Protein AF-A0A921HZX8-F1 (afdb_monomer_lite)

Structure (mmCIF, N/CA/C/O backbone):
data_AF-A0A921HZX8-F1
#
_entry.id   AF-A0A921HZX8-F1
#
loop_
_atom_site.group_PDB
_atom_site.id
_atom_site.type_symbol
_atom_site.label_atom_id
_atom_site.label_alt_id
_atom_site.label_comp_id
_atom_site.label_asym_id
_atom_site.label_entity_id
_atom_site.label_seq_id
_atom_site.pdbx_PDB_ins_code
_atom_site.Cartn_x
_atom_site.Cartn_y
_atom_site.Cartn_z
_atom_site.occupancy
_atom_site.B_iso_or_equiv
_atom_site.auth_seq_id
_atom_site.auth_comp_id
_atom_site.auth_asym_id
_atom_site.auth_atom_id
_atom_site.pdbx_PDB_model_num
ATOM 1 N N . MET A 1 1 ? -0.850 6.073 -59.707 1.00 52.47 1 MET A N 1
ATOM 2 C CA . MET A 1 1 ? 0.424 6.272 -58.981 1.00 52.47 1 MET A CA 1
ATOM 3 C C . MET A 1 1 ? 0.250 7.337 -57.886 1.00 52.47 1 MET A C 1
ATOM 5 O O . MET A 1 1 ? 0.944 8.336 -57.898 1.00 52.47 1 MET A O 1
ATOM 9 N N . GLY A 1 2 ? -0.731 7.173 -56.984 1.00 60.75 2 GLY A N 1
ATOM 10 C CA . GLY A 1 2 ? -1.107 8.210 -55.997 1.00 60.75 2 GLY A CA 1
ATOM 11 C C . GLY A 1 2 ? -1.427 7.665 -54.600 1.00 60.75 2 GLY A C 1
ATOM 12 O O . GLY A 1 2 ? -1.122 8.307 -53.603 1.00 60.75 2 GLY A O 1
ATOM 13 N N . ASN A 1 3 ? -1.941 6.434 -54.506 1.00 63.16 3 ASN A N 1
ATOM 14 C CA . ASN A 1 3 ? -2.315 5.838 -53.217 1.00 63.16 3 ASN A CA 1
ATOM 15 C C . ASN A 1 3 ? -1.087 5.345 -52.434 1.00 63.16 3 ASN A C 1
ATOM 17 O O . ASN A 1 3 ? -0.980 5.599 -51.243 1.00 63.16 3 ASN A O 1
ATOM 21 N N . SER A 1 4 ? -0.106 4.735 -53.107 1.00 64.25 4 SER A N 1
ATOM 22 C CA . SER A 1 4 ? 1.144 4.259 -52.491 1.00 64.25 4 SER A CA 1
ATOM 23 C C . SER A 1 4 ? 1.984 5.389 -51.884 1.00 64.25 4 SER A C 1
ATOM 25 O O . SER A 1 4 ? 2.579 5.208 -50.829 1.00 64.25 4 SER A O 1
ATOM 27 N N . PHE A 1 5 ? 1.990 6.570 -52.515 1.00 76.12 5 PHE A N 1
ATOM 28 C CA . PHE A 1 5 ? 2.713 7.746 -52.019 1.00 76.12 5 PHE A CA 1
ATOM 29 C C . PHE A 1 5 ? 2.096 8.288 -50.719 1.00 76.12 5 PHE A C 1
ATOM 31 O O . PHE A 1 5 ? 2.822 8.650 -49.798 1.00 76.12 5 PHE A O 1
ATOM 38 N N . ASN A 1 6 ? 0.763 8.251 -50.603 1.00 77.12 6 ASN A N 1
ATOM 39 C CA . ASN A 1 6 ? 0.058 8.627 -49.376 1.00 77.12 6 ASN A CA 1
ATOM 40 C C . ASN A 1 6 ? 0.357 7.679 -48.207 1.00 77.12 6 ASN A C 1
ATOM 42 O O . ASN A 1 6 ? 0.545 8.147 -47.089 1.00 77.12 6 ASN A O 1
ATOM 46 N N . TYR A 1 7 ? 0.455 6.365 -48.442 1.00 83.00 7 TYR A N 1
ATOM 47 C CA . TYR A 1 7 ? 0.797 5.418 -47.370 1.00 83.00 7 TYR A CA 1
ATOM 48 C C . TYR A 1 7 ? 2.231 5.595 -46.866 1.00 83.00 7 TYR A C 1
ATOM 50 O O . TYR A 1 7 ? 2.458 5.501 -45.661 1.00 83.00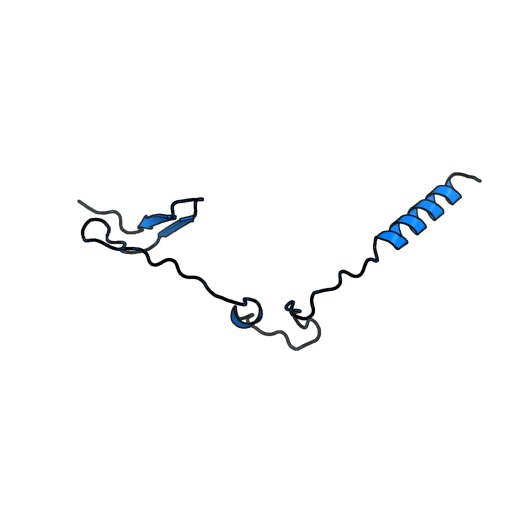 7 TYR A O 1
ATOM 58 N N . ILE A 1 8 ? 3.174 5.897 -47.765 1.00 85.56 8 ILE A N 1
ATOM 59 C CA . ILE A 1 8 ? 4.569 6.206 -47.415 1.00 85.56 8 ILE A CA 1
ATOM 60 C C . ILE A 1 8 ? 4.646 7.502 -46.596 1.00 85.56 8 ILE A C 1
ATOM 62 O O . ILE A 1 8 ? 5.332 7.553 -45.578 1.00 85.56 8 ILE A O 1
ATOM 66 N N . LEU A 1 9 ? 3.902 8.538 -46.992 1.00 85.94 9 LEU A N 1
ATOM 67 C CA . LEU A 1 9 ? 3.839 9.797 -46.249 1.00 85.94 9 LEU A CA 1
ATOM 68 C C . LEU A 1 9 ? 3.222 9.607 -44.853 1.00 85.94 9 LEU A C 1
ATOM 70 O O . LEU A 1 9 ? 3.730 10.152 -43.877 1.00 85.94 9 LEU A O 1
ATOM 74 N N . LEU A 1 10 ? 2.164 8.797 -44.748 1.00 85.62 10 LEU A N 1
ATOM 75 C CA . LEU A 1 10 ? 1.496 8.484 -43.484 1.00 85.62 10 LEU A CA 1
ATOM 76 C C . LEU A 1 10 ? 2.414 7.712 -42.525 1.00 85.62 10 LEU A C 1
ATOM 78 O O . LEU A 1 10 ? 2.482 8.037 -41.342 1.00 85.62 10 LEU A O 1
ATOM 82 N N . THR A 1 11 ? 3.143 6.714 -43.032 1.00 83.69 11 THR A N 1
ATOM 83 C CA . THR A 1 11 ? 4.110 5.954 -42.221 1.00 83.69 11 THR A CA 1
ATOM 84 C C . THR A 1 11 ? 5.280 6.824 -41.780 1.00 83.69 11 THR A C 1
ATOM 86 O O . THR A 1 11 ? 5.669 6.760 -40.616 1.00 83.69 11 THR A O 1
ATOM 89 N N . ALA A 1 12 ? 5.789 7.694 -42.655 1.00 84.44 12 ALA A N 1
ATOM 90 C CA . ALA A 1 12 ? 6.827 8.653 -42.290 1.00 84.44 12 ALA A CA 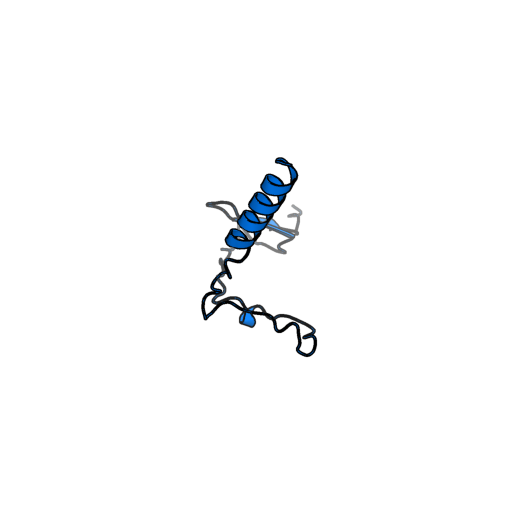1
ATOM 91 C C . ALA A 1 12 ? 6.359 9.608 -41.179 1.00 84.44 12 ALA A C 1
ATOM 93 O O . ALA A 1 12 ? 7.103 9.857 -40.232 1.00 84.44 12 ALA A O 1
ATOM 94 N N . LEU A 1 13 ? 5.112 10.090 -41.250 1.00 83.56 13 LEU A N 1
ATOM 95 C CA . LEU A 1 13 ? 4.535 10.957 -40.221 1.00 83.56 13 LEU A CA 1
ATOM 96 C C . LEU A 1 13 ? 4.432 10.243 -38.867 1.00 83.56 13 LEU A C 1
ATOM 98 O O . LEU A 1 13 ? 4.832 10.800 -37.849 1.00 83.56 13 LEU A O 1
ATOM 102 N N . LEU A 1 14 ? 3.941 9.001 -38.852 1.00 81.44 14 LEU A N 1
ATOM 103 C CA . LEU A 1 14 ? 3.807 8.202 -37.628 1.00 81.44 14 LEU A CA 1
ATOM 104 C C . LEU A 1 14 ? 5.162 7.949 -36.950 1.00 81.44 14 LEU A C 1
ATOM 106 O O . LEU A 1 14 ? 5.257 8.043 -35.727 1.00 81.44 14 LEU A O 1
ATOM 110 N N . CYS A 1 15 ? 6.223 7.708 -37.724 1.00 78.25 15 CYS A N 1
ATOM 111 C CA . CYS A 1 15 ? 7.573 7.530 -37.183 1.00 78.25 15 CYS A CA 1
ATOM 112 C C . CYS A 1 15 ? 8.123 8.800 -36.510 1.00 78.25 15 CYS A C 1
ATOM 114 O O . CYS A 1 15 ? 8.840 8.696 -35.516 1.00 78.25 15 CYS A O 1
ATOM 116 N N . LEU A 1 16 ? 7.774 9.992 -37.008 1.00 75.38 16 LEU A N 1
ATOM 117 C CA . LEU A 1 16 ? 8.238 11.261 -36.430 1.00 75.38 16 LEU A CA 1
ATOM 118 C C . LEU A 1 16 ? 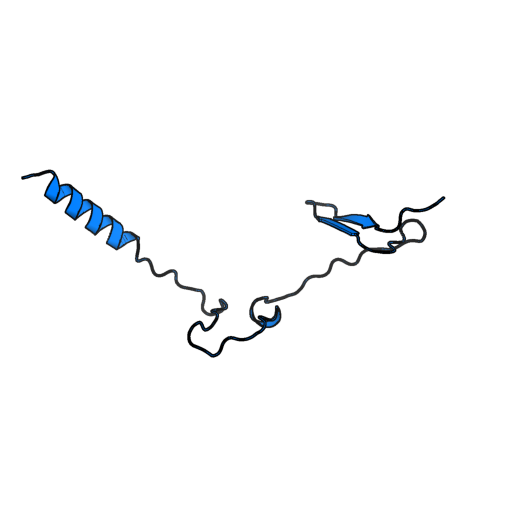7.590 11.566 -35.072 1.00 75.38 16 LEU A C 1
ATOM 120 O O . LEU A 1 16 ? 8.239 12.159 -34.213 1.00 75.38 16 LEU A O 1
ATOM 124 N N . PHE A 1 17 ? 6.343 11.142 -34.854 1.00 69.94 17 PHE A N 1
ATOM 125 C CA . PHE A 1 17 ? 5.650 11.327 -33.572 1.00 69.94 17 PHE A CA 1
ATOM 126 C C . PHE A 1 17 ? 5.862 10.168 -32.590 1.00 69.94 17 PHE A C 1
ATOM 128 O O . PHE A 1 17 ? 5.738 10.367 -31.385 1.00 69.94 17 PHE A O 1
ATOM 135 N N . SER A 1 18 ? 6.210 8.969 -33.071 1.00 70.19 18 SER A N 1
ATOM 136 C CA . SER A 1 18 ? 6.399 7.792 -32.212 1.00 70.19 18 SER A CA 1
ATOM 137 C C . SER A 1 18 ? 7.733 7.780 -31.454 1.00 70.19 18 SER A C 1
ATOM 139 O O . SER A 1 18 ? 7.863 7.033 -30.488 1.00 70.19 18 SER A O 1
ATOM 141 N N . CYS A 1 19 ? 8.721 8.579 -31.871 1.00 63.66 19 CYS A N 1
ATOM 142 C CA . CYS A 1 19 ? 10.050 8.640 -31.251 1.00 63.66 19 CYS A CA 1
ATOM 143 C C . CYS A 1 19 ? 10.256 9.893 -30.390 1.00 63.66 19 CYS A C 1
ATOM 145 O O . CYS A 1 19 ? 11.353 10.452 -30.342 1.00 63.66 19 CYS A O 1
ATOM 147 N N . VAL A 1 20 ? 9.223 10.334 -29.673 1.00 68.19 20 VAL A N 1
ATOM 148 C CA . VAL A 1 20 ? 9.450 11.218 -28.529 1.00 68.19 20 VAL A CA 1
ATOM 149 C C . VAL A 1 20 ? 10.005 10.340 -27.414 1.00 68.19 20 VAL A C 1
ATOM 151 O O . VAL A 1 20 ? 9.265 9.625 -26.748 1.00 68.19 20 VAL A O 1
ATOM 154 N N . ALA A 1 21 ? 11.331 10.337 -27.257 1.00 66.81 21 ALA A N 1
ATOM 155 C CA . ALA A 1 21 ? 11.960 9.737 -26.092 1.00 66.81 21 ALA A CA 1
ATOM 156 C C . ALA A 1 21 ? 11.409 10.462 -24.862 1.00 66.81 21 ALA A C 1
ATOM 158 O O . ALA A 1 21 ? 11.719 11.637 -24.644 1.00 66.81 21 ALA A O 1
ATOM 159 N N . GLU A 1 22 ? 10.547 9.791 -24.098 1.00 63.34 22 GLU A N 1
ATOM 160 C CA . GLU A 1 22 ? 10.113 10.320 -22.816 1.00 63.34 22 GLU A CA 1
ATOM 161 C C . GLU A 1 22 ? 11.368 10.576 -21.987 1.00 63.34 22 GLU A C 1
ATOM 163 O O . GLU A 1 22 ? 12.163 9.670 -21.721 1.00 63.34 22 GLU A O 1
ATOM 168 N N . ARG A 1 23 ? 11.594 11.848 -21.644 1.00 62.12 23 ARG A N 1
ATOM 169 C CA . ARG A 1 23 ? 12.668 12.223 -20.733 1.00 62.12 23 ARG A CA 1
ATOM 170 C C . ARG A 1 23 ? 12.265 11.701 -19.371 1.00 62.12 23 ARG A C 1
ATOM 172 O O . ARG A 1 23 ? 11.528 12.356 -18.639 1.00 62.12 23 ARG A O 1
ATOM 179 N N . LYS A 1 24 ? 12.709 10.484 -19.076 1.00 60.91 24 LYS A N 1
ATOM 180 C CA . LYS A 1 24 ? 12.628 9.913 -17.745 1.00 60.91 24 LYS A CA 1
ATOM 181 C C . LYS A 1 24 ? 13.264 10.929 -16.787 1.00 60.91 24 LYS A C 1
ATOM 183 O O . LYS A 1 24 ? 14.391 11.345 -17.057 1.00 60.91 24 LYS A O 1
ATOM 188 N N . PRO A 1 25 ? 12.552 11.400 -15.752 1.00 67.88 25 PRO A N 1
ATOM 189 C CA . PRO A 1 25 ? 13.132 12.354 -14.819 1.00 67.88 25 PRO A CA 1
ATOM 190 C C . PRO A 1 25 ? 14.369 11.716 -14.171 1.00 67.88 25 PRO A C 1
ATOM 192 O O . PRO A 1 25 ? 14.387 10.500 -13.969 1.00 67.88 25 PRO A O 1
ATOM 195 N N . ASP A 1 26 ? 15.406 12.513 -13.890 1.00 66.50 26 ASP A N 1
ATOM 196 C CA . ASP A 1 26 ? 16.744 12.039 -13.476 1.00 66.50 26 ASP A CA 1
ATOM 197 C C . ASP A 1 26 ? 16.728 11.099 -12.251 1.00 66.50 26 ASP A C 1
ATOM 199 O O . ASP A 1 26 ? 17.666 10.344 -12.013 1.00 66.50 26 ASP A O 1
ATOM 203 N N . ASN A 1 27 ? 15.644 11.122 -11.481 1.00 67.81 27 ASN A N 1
ATOM 204 C CA . ASN A 1 27 ? 15.398 10.346 -10.272 1.00 67.81 27 ASN A CA 1
ATOM 205 C C . ASN A 1 27 ? 14.464 9.136 -10.459 1.00 67.81 27 ASN A C 1
ATOM 207 O O . ASN A 1 27 ? 14.167 8.448 -9.485 1.00 67.81 27 ASN A O 1
ATOM 211 N N . ALA A 1 28 ? 13.970 8.844 -11.663 1.00 69.00 28 ALA A N 1
ATOM 212 C CA . ALA A 1 28 ? 13.070 7.708 -11.833 1.00 69.00 28 ALA A CA 1
ATOM 213 C C . ALA A 1 28 ? 13.829 6.372 -11.849 1.00 69.00 28 ALA A C 1
ATOM 215 O O . ALA A 1 28 ? 14.739 6.145 -12.650 1.00 69.00 28 ALA A O 1
ATOM 216 N N . PHE A 1 29 ? 13.376 5.444 -11.006 1.00 73.69 29 PHE A N 1
ATOM 217 C CA . PHE A 1 29 ? 13.909 4.088 -10.904 1.00 73.69 29 PHE A CA 1
ATOM 218 C C . PHE A 1 29 ? 13.899 3.371 -12.263 1.00 73.69 29 PHE A C 1
ATOM 220 O O . PHE A 1 29 ? 12.845 3.203 -12.885 1.00 73.69 29 PHE A O 1
ATOM 227 N N . ALA A 1 30 ? 15.071 2.968 -12.760 1.00 75.81 30 ALA A N 1
ATOM 228 C CA . ALA A 1 30 ? 15.244 2.169 -13.972 1.00 75.81 30 ALA A CA 1
ATOM 229 C C . ALA A 1 30 ? 15.820 0.802 -13.584 1.00 75.81 30 ALA A C 1
ATOM 231 O O . ALA A 1 30 ? 16.986 0.753 -13.194 1.00 75.81 30 ALA A O 1
ATOM 232 N N . PRO A 1 31 ? 15.040 -0.292 -13.654 1.00 70.50 31 PRO A N 1
ATOM 233 C CA . PRO A 1 31 ? 15.599 -1.611 -13.401 1.00 70.50 31 PRO A CA 1
ATOM 234 C C . PRO A 1 31 ? 16.640 -1.926 -14.482 1.00 70.50 31 PRO A C 1
ATOM 236 O O . PRO A 1 31 ? 16.370 -1.757 -15.672 1.00 70.50 31 PRO A O 1
ATOM 239 N N . ASP A 1 32 ? 17.830 -2.357 -14.067 1.00 75.56 32 ASP A N 1
ATOM 240 C CA . ASP A 1 32 ? 18.853 -2.847 -14.988 1.00 75.56 32 ASP A CA 1
ATOM 241 C C . ASP A 1 32 ? 18.407 -4.204 -15.545 1.00 75.56 32 ASP A C 1
ATOM 243 O O . ASP A 1 32 ? 18.293 -5.185 -14.813 1.00 75.56 32 ASP A O 1
ATOM 247 N N . LEU A 1 33 ? 18.097 -4.233 -16.843 1.00 73.69 33 LEU A N 1
ATOM 248 C CA . LEU A 1 33 ? 17.637 -5.430 -17.553 1.00 73.69 33 LEU A CA 1
ATOM 249 C C . LEU A 1 33 ? 18.794 -6.255 -18.138 1.00 73.69 33 LEU A C 1
ATOM 251 O O . LEU A 1 33 ? 18.552 -7.332 -18.681 1.00 73.69 33 LEU A O 1
ATOM 255 N N . LEU A 1 34 ? 20.024 -5.734 -18.088 1.00 79.50 34 LEU A N 1
ATOM 256 C CA . LEU A 1 34 ? 21.229 -6.386 -18.612 1.00 79.50 34 LEU A CA 1
ATOM 257 C C . LEU A 1 34 ? 22.104 -6.972 -17.495 1.00 79.50 34 LEU A C 1
ATOM 259 O O . LEU A 1 34 ? 22.956 -7.818 -17.769 1.00 79.50 34 LEU A O 1
ATOM 263 N N . GLY A 1 35 ? 21.897 -6.520 -16.258 1.00 73.94 35 GLY A N 1
ATOM 264 C CA . GLY A 1 35 ? 22.535 -7.043 -15.057 1.00 73.94 35 GLY A CA 1
ATOM 265 C C . GLY A 1 35 ? 22.021 -8.420 -14.628 1.00 73.94 35 GLY A C 1
ATOM 266 O O . GLY A 1 35 ? 21.048 -8.963 -15.154 1.00 73.94 35 GLY A O 1
ATOM 267 N N . GLU A 1 36 ? 22.704 -9.000 -13.643 1.00 75.31 36 GLU A N 1
ATOM 268 C CA . GLU A 1 36 ? 22.300 -10.264 -13.031 1.00 75.31 36 GLU A CA 1
ATOM 269 C C . GLU A 1 36 ? 20.915 -10.122 -12.382 1.00 75.31 36 GLU A C 1
ATOM 271 O O . GLU A 1 36 ? 20.641 -9.151 -11.674 1.00 75.31 36 GLU A O 1
ATOM 276 N N . ALA A 1 37 ? 20.026 -11.085 -12.648 1.00 71.00 37 ALA A N 1
ATOM 277 C CA . ALA A 1 37 ? 18.652 -11.043 -12.168 1.00 71.00 37 ALA A CA 1
ATOM 278 C C . ALA A 1 37 ? 18.619 -11.007 -10.634 1.00 71.00 37 ALA A C 1
ATOM 280 O O . ALA A 1 37 ? 18.940 -11.986 -9.957 1.00 71.00 37 ALA A O 1
ATOM 281 N N . VAL A 1 38 ? 18.198 -9.871 -10.082 1.00 70.56 38 VAL A N 1
ATOM 282 C CA . VAL A 1 38 ? 17.977 -9.737 -8.645 1.00 70.56 38 VAL A CA 1
ATOM 283 C C . VAL A 1 38 ? 16.703 -10.501 -8.292 1.00 70.56 38 VAL A C 1
ATOM 285 O O . VAL A 1 38 ? 15.651 -10.280 -8.885 1.00 70.56 38 VAL A O 1
ATOM 288 N N . VAL A 1 39 ? 16.800 -11.407 -7.318 1.00 75.50 39 VAL A N 1
ATOM 289 C CA . VAL A 1 39 ? 15.698 -12.293 -6.900 1.00 75.50 39 VAL A CA 1
ATOM 290 C C . VAL A 1 39 ? 14.490 -11.512 -6.357 1.00 75.50 39 VAL A C 1
ATOM 292 O O . VAL A 1 39 ? 13.366 -12.001 -6.419 1.00 75.50 39 VAL A O 1
ATOM 295 N N . GLU A 1 40 ? 14.700 -10.292 -5.850 1.00 79.75 40 GLU A N 1
ATOM 296 C CA . GLU A 1 40 ? 13.655 -9.470 -5.240 1.00 79.75 40 GLU A CA 1
ATOM 297 C C . GLU A 1 40 ? 13.939 -7.967 -5.409 1.00 79.75 40 GLU A C 1
ATOM 299 O O . GLU A 1 40 ? 15.066 -7.512 -5.195 1.00 79.75 40 GLU A O 1
ATOM 304 N N . ILE A 1 41 ? 12.907 -7.188 -5.754 1.00 78.75 41 ILE A N 1
ATOM 305 C CA . ILE A 1 41 ? 12.954 -5.719 -5.787 1.00 78.75 41 ILE A CA 1
ATOM 306 C C . ILE A 1 41 ? 12.429 -5.197 -4.450 1.00 78.75 41 ILE A C 1
ATOM 308 O O . ILE A 1 41 ? 11.277 -5.436 -4.087 1.00 78.75 41 ILE A O 1
ATOM 312 N N . ARG A 1 42 ? 13.260 -4.456 -3.715 1.00 81.19 42 ARG A N 1
ATOM 313 C CA . ARG A 1 42 ? 12.874 -3.869 -2.426 1.00 81.19 42 ARG A CA 1
ATOM 314 C C . ARG A 1 42 ? 12.109 -2.573 -2.649 1.00 81.19 42 ARG A C 1
ATOM 316 O O . ARG A 1 42 ? 12.528 -1.751 -3.456 1.00 81.19 42 ARG A O 1
ATOM 323 N N . TYR A 1 43 ? 11.074 -2.332 -1.844 1.00 80.69 43 TYR A N 1
ATOM 324 C CA . TYR A 1 43 ? 10.351 -1.053 -1.823 1.00 80.69 43 TYR A CA 1
ATOM 325 C C . TYR A 1 43 ? 11.301 0.151 -1.735 1.00 80.69 43 TYR A C 1
ATOM 327 O O . TYR A 1 43 ? 11.180 1.091 -2.513 1.00 80.69 43 TYR A O 1
ATOM 335 N N . SER A 1 44 ? 12.336 0.069 -0.896 1.00 79.75 44 SER A N 1
ATOM 336 C CA . SER A 1 44 ? 13.354 1.118 -0.734 1.00 79.75 44 SER A CA 1
ATOM 337 C C . SER A 1 44 ? 14.117 1.499 -2.010 1.00 79.75 44 SER A C 1
ATOM 339 O O . SER A 1 44 ? 14.864 2.468 -1.993 1.00 79.75 44 SER A O 1
ATOM 341 N N . GLN A 1 45 ? 14.024 0.707 -3.081 1.00 79.19 45 GLN A N 1
ATOM 342 C CA . GLN A 1 45 ? 14.686 0.996 -4.353 1.00 79.19 45 GLN A CA 1
ATOM 343 C C . GLN A 1 45 ? 13.849 1.898 -5.264 1.00 79.19 45 GLN A C 1
ATOM 345 O O . GLN A 1 45 ? 14.410 2.488 -6.182 1.00 79.19 45 GLN A O 1
ATOM 350 N N . PHE A 1 46 ? 12.534 1.994 -5.043 1.00 81.06 46 PHE A N 1
ATOM 351 C CA . PHE A 1 46 ? 11.632 2.698 -5.959 1.00 81.06 46 PHE A CA 1
ATOM 352 C C . PHE A 1 46 ? 10.563 3.565 -5.285 1.00 81.06 46 PHE A C 1
ATOM 354 O O . PHE A 1 46 ? 9.905 4.326 -5.991 1.00 81.06 46 PHE A O 1
ATOM 361 N N . VAL A 1 47 ? 10.362 3.463 -3.966 1.00 82.75 47 VAL A N 1
ATOM 362 C CA . VAL A 1 47 ? 9.519 4.408 -3.220 1.00 82.75 47 VAL A CA 1
ATOM 363 C C . VAL A 1 47 ? 10.368 5.430 -2.475 1.00 82.75 47 VAL A C 1
ATOM 365 O O . VAL A 1 47 ? 11.355 5.076 -1.831 1.00 82.75 47 VAL A O 1
ATOM 368 N N . ASP A 1 48 ? 9.942 6.690 -2.528 1.00 83.88 48 ASP A N 1
ATOM 369 C CA . ASP A 1 48 ? 10.590 7.791 -1.807 1.00 83.88 48 ASP A CA 1
ATOM 370 C C . ASP A 1 48 ? 10.195 7.815 -0.319 1.00 83.88 48 ASP A C 1
ATOM 372 O O . ASP A 1 48 ? 10.993 8.194 0.539 1.00 83.88 48 ASP 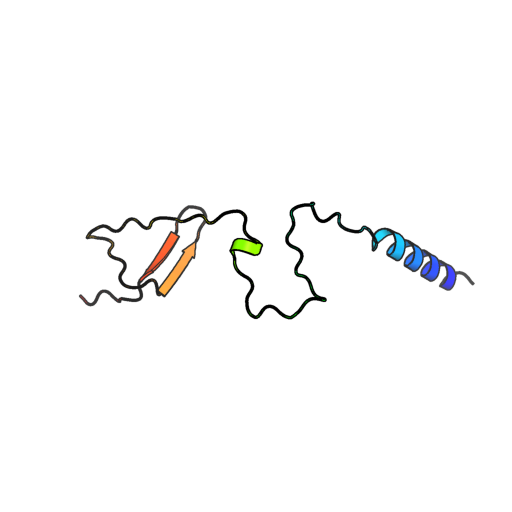A O 1
ATOM 376 N N . SER A 1 49 ? 8.967 7.392 0.008 1.00 84.88 49 SER A N 1
ATOM 377 C CA . SER A 1 49 ? 8.450 7.353 1.378 1.00 84.88 49 SER A CA 1
ATOM 378 C C . SER A 1 49 ? 7.399 6.255 1.579 1.00 84.88 49 SER A C 1
ATOM 380 O O . SER A 1 49 ? 6.800 5.742 0.633 1.00 84.88 4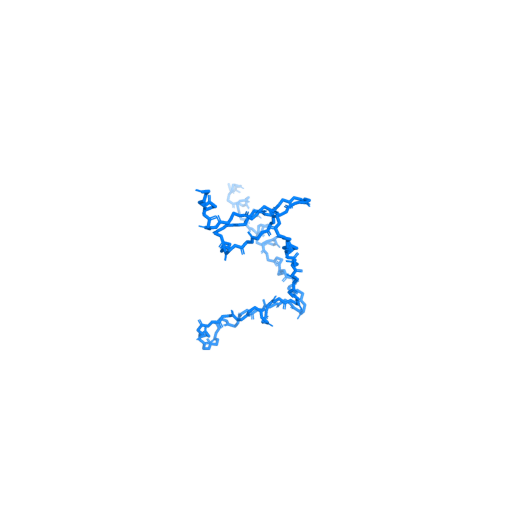9 SER A O 1
ATOM 382 N N . LEU A 1 50 ? 7.186 5.884 2.844 1.00 83.81 50 LEU A N 1
ATOM 383 C CA . LEU A 1 50 ? 6.101 5.012 3.286 1.00 83.81 50 LEU A CA 1
ATOM 384 C C . LEU A 1 50 ? 5.252 5.777 4.298 1.00 83.81 50 LEU A C 1
ATOM 386 O O . LEU A 1 50 ? 5.775 6.278 5.294 1.00 83.81 50 LEU A O 1
ATOM 390 N N . GLU A 1 51 ? 3.950 5.840 4.047 1.00 86.31 51 GLU A N 1
ATOM 391 C CA . GLU A 1 51 ? 2.976 6.460 4.941 1.00 86.31 51 GLU A CA 1
ATOM 392 C C . GLU A 1 51 ? 2.158 5.380 5.652 1.00 86.31 51 GLU A C 1
ATOM 394 O O . GLU A 1 51 ? 1.752 4.387 5.047 1.00 86.31 51 GLU A O 1
ATOM 399 N N . TYR A 1 52 ? 1.916 5.577 6.948 1.00 86.38 52 TYR A N 1
ATOM 400 C CA . TYR A 1 52 ? 1.161 4.648 7.785 1.00 86.38 52 TYR A CA 1
ATOM 401 C C . TYR A 1 52 ? -0.063 5.351 8.364 1.00 86.38 52 TYR A C 1
ATOM 403 O O . TYR A 1 52 ? 0.037 6.473 8.858 1.00 86.38 52 TYR A O 1
ATOM 411 N N . ILE A 1 53 ? -1.205 4.662 8.350 1.00 86.94 53 ILE A N 1
ATOM 412 C CA . ILE A 1 53 ? -2.426 5.105 9.026 1.00 86.94 53 ILE A CA 1
ATOM 413 C C . ILE A 1 53 ? -2.549 4.288 10.318 1.00 86.94 53 ILE A C 1
ATOM 415 O O . ILE A 1 53 ? -2.800 3.081 10.234 1.00 86.94 53 ILE A O 1
ATOM 419 N N . PRO A 1 54 ? -2.350 4.889 11.504 1.00 85.75 54 PRO A N 1
ATOM 420 C CA . PRO A 1 54 ? -2.598 4.191 12.755 1.00 85.75 54 PRO A CA 1
ATOM 421 C C . PRO A 1 54 ? -4.099 3.914 12.883 1.00 85.75 54 PRO A C 1
ATOM 423 O O . PRO A 1 54 ? -4.928 4.805 12.701 1.00 85.75 54 PRO A O 1
ATOM 426 N N . LEU A 1 55 ? -4.452 2.662 13.169 1.00 84.19 55 LEU A N 1
ATOM 427 C CA . LEU A 1 55 ? -5.824 2.294 13.492 1.00 84.19 55 LEU A CA 1
ATOM 428 C C . LEU A 1 55 ? -6.017 2.484 14.994 1.00 84.19 55 LEU A C 1
ATOM 430 O O . LEU A 1 55 ? -5.407 1.775 15.792 1.00 84.19 55 LEU A O 1
ATOM 434 N N . GLU A 1 56 ? -6.854 3.446 15.369 1.00 78.94 56 GLU A N 1
ATOM 435 C CA . GLU A 1 56 ? -7.270 3.619 16.758 1.00 78.94 56 GLU A CA 1
ATOM 436 C C . GLU A 1 56 ? -8.069 2.387 17.197 1.00 78.94 56 GLU A C 1
ATOM 438 O O . GLU A 1 56 ? -9.082 2.039 16.586 1.00 78.94 56 GLU A O 1
ATOM 443 N N . THR A 1 57 ? -7.599 1.717 18.250 1.00 77.69 57 THR A N 1
ATOM 444 C CA . THR A 1 57 ? -8.302 0.585 18.866 1.00 77.69 57 THR A CA 1
ATOM 445 C C . THR A 1 57 ? -8.795 1.023 20.234 1.00 77.69 57 THR A C 1
ATOM 447 O O . THR A 1 57 ? -8.018 1.462 21.079 1.00 77.69 57 THR A O 1
ATOM 450 N N . THR A 1 58 ? -10.103 0.950 20.437 1.00 80.88 58 THR A N 1
ATOM 451 C CA . THR A 1 58 ? -10.743 1.154 21.740 1.00 80.88 58 THR A CA 1
ATOM 452 C C . THR A 1 58 ? -11.289 -0.181 22.228 1.00 80.88 58 THR A C 1
ATOM 454 O O . THR A 1 58 ? -11.368 -1.138 21.456 1.00 80.88 58 THR A O 1
ATOM 457 N N . ASP A 1 59 ? -11.722 -0.253 23.484 1.00 79.62 59 ASP A N 1
ATOM 458 C CA . ASP A 1 59 ? -12.370 -1.460 24.017 1.00 79.62 59 ASP A CA 1
ATOM 459 C C . ASP A 1 59 ? -13.614 -1.865 23.198 1.00 79.62 59 ASP A C 1
ATOM 461 O O . ASP A 1 59 ? -13.945 -3.043 23.095 1.00 79.62 59 ASP A O 1
ATOM 465 N N . GLU A 1 60 ? -14.268 -0.894 22.552 1.00 78.12 60 GLU A N 1
ATOM 466 C CA . GLU A 1 60 ? -15.419 -1.099 21.662 1.00 78.12 60 GLU A CA 1
ATOM 467 C C . GLU A 1 60 ? -15.019 -1.504 20.228 1.00 78.12 60 GLU A C 1
ATOM 469 O O . GLU A 1 60 ? -15.866 -1.940 19.447 1.00 78.12 60 GLU A O 1
ATOM 474 N N . CYS A 1 61 ? -13.740 -1.371 19.863 1.00 77.31 61 CYS A N 1
ATOM 475 C CA . CYS A 1 61 ? -13.220 -1.578 18.511 1.00 77.31 61 CYS A CA 1
ATOM 476 C C . CYS A 1 61 ? -11.848 -2.276 18.540 1.00 77.31 61 CYS A C 1
ATOM 478 O O . CYS A 1 61 ? -10.832 -1.755 18.071 1.00 77.31 61 CYS A O 1
ATOM 480 N N . LEU A 1 62 ? -11.814 -3.477 19.120 1.00 84.06 62 LEU A N 1
ATOM 481 C CA . LEU A 1 62 ? -10.653 -4.360 19.048 1.00 84.06 62 LEU A CA 1
ATOM 482 C C . LEU A 1 62 ? -10.622 -5.076 17.696 1.00 84.06 62 LEU A C 1
ATOM 484 O O . LEU A 1 62 ? -11.596 -5.712 17.300 1.00 84.06 62 LEU A O 1
ATOM 488 N N . ILE A 1 63 ? -9.476 -5.011 17.019 1.00 85.44 63 ILE A N 1
ATOM 489 C CA . ILE A 1 63 ? -9.234 -5.692 15.742 1.00 85.44 63 ILE A CA 1
ATOM 490 C C . ILE A 1 63 ? -8.308 -6.876 16.008 1.00 85.44 63 ILE A C 1
ATOM 492 O O . ILE A 1 63 ? -7.133 -6.699 16.335 1.00 85.44 63 ILE A O 1
ATOM 496 N N . GLY A 1 64 ? -8.825 -8.097 15.879 1.00 84.50 64 GLY A N 1
ATOM 497 C CA . GLY A 1 64 ? -8.044 -9.306 16.142 1.00 84.50 64 GLY A CA 1
ATOM 498 C C . GLY A 1 64 ? -7.136 -9.705 14.981 1.00 84.50 64 GLY A C 1
ATOM 499 O O . GLY A 1 64 ? -5.953 -9.993 15.178 1.00 84.50 64 GLY A O 1
ATOM 500 N N . LYS A 1 65 ? -7.693 -9.774 13.770 1.00 88.12 65 LYS A N 1
ATOM 501 C CA . LYS A 1 65 ? -6.948 -10.109 12.553 1.00 88.12 65 LYS A CA 1
ATOM 502 C C . LYS A 1 65 ? -7.550 -9.363 11.376 1.00 88.12 65 LYS A C 1
ATOM 504 O O . LYS A 1 65 ? -8.668 -9.656 10.977 1.00 88.12 65 LYS A O 1
ATOM 509 N N . ILE A 1 66 ? -6.780 -8.488 10.743 1.00 90.00 66 ILE A N 1
ATOM 510 C CA . ILE A 1 66 ? -7.206 -7.850 9.495 1.00 90.00 66 ILE A CA 1
ATOM 511 C C . ILE A 1 66 ? -7.351 -8.933 8.419 1.00 90.00 66 ILE A C 1
ATOM 513 O O . ILE A 1 66 ? -6.367 -9.556 8.013 1.00 90.00 66 ILE A O 1
ATOM 517 N N . LYS A 1 67 ? -8.590 -9.203 8.002 1.00 92.50 67 LYS A N 1
ATOM 518 C CA . LYS A 1 67 ? -8.908 -10.128 6.909 1.00 92.50 67 LYS A CA 1
ATOM 519 C C . LYS A 1 67 ? -8.921 -9.406 5.571 1.00 92.50 67 LYS A C 1
ATOM 521 O O . LYS A 1 67 ? -8.484 -9.983 4.582 1.00 92.50 67 LYS A O 1
ATOM 526 N N . ASP A 1 68 ? -9.439 -8.183 5.562 1.00 93.06 68 ASP A N 1
ATOM 527 C CA . ASP A 1 68 ? -9.523 -7.341 4.375 1.00 93.06 68 ASP A CA 1
ATOM 528 C C . ASP A 1 68 ? -9.578 -5.857 4.767 1.00 93.06 68 ASP A C 1
ATOM 530 O O . ASP A 1 68 ? -9.950 -5.526 5.901 1.00 93.06 68 ASP A O 1
ATOM 534 N N . VAL A 1 69 ? -9.214 -4.972 3.837 1.00 93.00 69 VAL A N 1
ATOM 535 C CA . VAL A 1 69 ? -9.235 -3.514 4.015 1.00 93.00 69 VAL A CA 1
ATOM 536 C C . VAL A 1 69 ? -9.751 -2.841 2.749 1.00 93.00 69 VAL A C 1
ATOM 538 O O . VAL A 1 69 ? -9.227 -3.052 1.659 1.00 93.00 69 VAL A O 1
ATOM 541 N N . TYR A 1 70 ? -10.729 -1.952 2.906 1.00 94.62 70 TYR A N 1
ATOM 542 C CA . TYR A 1 70 ? -11.187 -1.060 1.847 1.00 94.62 70 TYR A CA 1
ATOM 543 C C . TYR A 1 70 ? -10.909 0.398 2.221 1.00 94.62 70 TYR A C 1
ATOM 545 O O . TYR A 1 70 ? -11.373 0.891 3.251 1.00 94.62 70 TYR A O 1
ATOM 553 N N . ILE A 1 71 ? -10.162 1.098 1.367 1.00 92.88 71 ILE A N 1
ATOM 554 C CA . ILE A 1 71 ? -9.816 2.512 1.541 1.00 92.88 71 ILE A CA 1
ATOM 555 C C . ILE A 1 71 ? -10.755 3.346 0.665 1.00 92.88 71 ILE A C 1
ATOM 557 O O . ILE A 1 71 ? -10.652 3.344 -0.562 1.00 92.88 71 ILE A O 1
ATOM 561 N N . GLY A 1 72 ? -11.695 4.043 1.300 1.00 92.31 72 GLY A N 1
ATOM 562 C CA . GLY A 1 72 ? -12.535 5.052 0.661 1.00 92.31 72 GLY A CA 1
ATOM 563 C C . GLY A 1 72 ? -11.909 6.448 0.738 1.00 92.31 72 GLY A C 1
ATOM 564 O O . GLY A 1 72 ? -10.830 6.634 1.289 1.00 92.31 72 GLY A O 1
ATOM 565 N N . LYS A 1 73 ? -12.616 7.464 0.222 1.00 92.75 73 LYS A N 1
ATOM 566 C CA . LYS A 1 73 ? -12.125 8.858 0.230 1.00 92.75 73 LYS A CA 1
ATOM 567 C C . LYS A 1 73 ? -11.907 9.436 1.633 1.00 92.75 73 LYS A C 1
ATOM 569 O O . LYS A 1 73 ? -10.978 10.201 1.830 1.00 92.75 73 LYS A O 1
ATOM 574 N N . GLU A 1 74 ? -12.783 9.098 2.575 1.00 94.44 74 GLU A N 1
ATOM 575 C CA . GLU A 1 74 ? -12.798 9.690 3.925 1.00 94.44 74 GLU A CA 1
ATOM 576 C C . GLU A 1 74 ? -12.709 8.641 5.036 1.00 94.44 74 GLU A C 1
ATOM 578 O O . GLU A 1 74 ? -12.614 8.983 6.212 1.00 94.44 74 GLU A O 1
ATOM 583 N N . ARG A 1 75 ? -12.819 7.354 4.690 1.00 90.69 75 ARG A N 1
ATOM 584 C CA . ARG A 1 75 ? -12.952 6.267 5.660 1.00 90.69 75 ARG A CA 1
ATOM 585 C C . ARG A 1 75 ? -12.168 5.051 5.212 1.00 90.69 75 ARG A C 1
ATOM 587 O O . ARG A 1 75 ? -12.181 4.702 4.032 1.00 90.69 75 ARG A O 1
ATOM 594 N N . VAL A 1 76 ? -11.568 4.380 6.185 1.00 91.00 76 VAL A N 1
ATOM 595 C CA . VAL A 1 76 ? -10.964 3.060 6.023 1.00 91.00 76 VAL A CA 1
ATOM 596 C C . VAL A 1 76 ? -11.897 2.049 6.674 1.00 91.00 76 VAL A C 1
ATOM 598 O O . VAL A 1 76 ? -12.255 2.188 7.841 1.00 91.00 76 VAL A O 1
ATOM 601 N N . PHE A 1 77 ? -12.318 1.049 5.911 1.00 91.00 77 PHE A N 1
ATOM 602 C CA . PHE A 1 77 ? -13.135 -0.053 6.397 1.00 91.00 77 PHE A CA 1
ATOM 603 C C . PHE A 1 77 ? -12.237 -1.268 6.570 1.00 91.00 77 PHE A C 1
ATOM 605 O O . PHE A 1 77 ? -11.576 -1.690 5.623 1.00 91.00 77 PHE A O 1
ATOM 612 N N . VAL A 1 78 ? -12.220 -1.826 7.774 1.00 90.75 78 VAL A N 1
ATOM 613 C CA . VAL A 1 78 ? -11.417 -3.002 8.108 1.00 90.75 78 VAL A CA 1
ATOM 614 C C . VAL A 1 78 ? -12.361 -4.155 8.401 1.00 90.75 78 VAL A C 1
ATOM 616 O O . VAL A 1 78 ? -13.240 -4.044 9.255 1.00 90.75 78 VAL A O 1
ATOM 619 N N . LEU A 1 79 ? -12.185 -5.265 7.691 1.00 90.44 79 LEU A N 1
ATOM 620 C CA . LEU A 1 79 ? -12.890 -6.504 7.982 1.00 90.44 79 L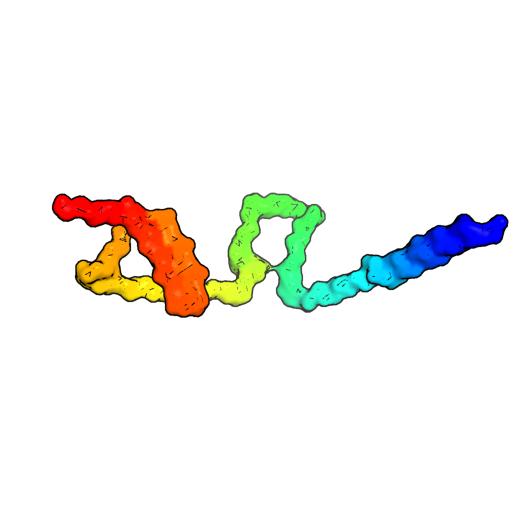EU A CA 1
ATOM 621 C C . LEU A 1 79 ? -12.068 -7.308 8.989 1.00 90.44 79 LEU A C 1
ATOM 623 O O . LEU A 1 79 ? -11.005 -7.831 8.642 1.00 90.44 79 LEU A O 1
ATOM 627 N N . ASP A 1 80 ? -12.564 -7.436 10.220 1.00 88.69 80 ASP A N 1
ATOM 628 C CA . ASP A 1 80 ? -11.956 -8.339 11.197 1.00 88.69 80 ASP A CA 1
ATOM 629 C C . ASP A 1 80 ? -12.276 -9.799 10.836 1.00 88.69 80 ASP A C 1
ATOM 631 O O . ASP A 1 80 ? -13.416 -10.192 10.576 1.00 88.69 80 ASP A O 1
ATOM 635 N N . GLY A 1 81 ? -11.232 -10.617 10.786 1.00 85.25 81 GLY A N 1
ATOM 636 C CA . GLY A 1 81 ? -11.298 -12.051 10.566 1.00 85.25 81 GLY A CA 1
ATOM 637 C C . GLY A 1 81 ? -11.743 -12.827 11.800 1.00 85.25 81 GLY A C 1
ATOM 638 O O . GLY A 1 81 ? -12.094 -14.001 11.660 1.00 85.25 81 GLY A O 1
ATOM 639 N N . LYS A 1 82 ? -11.750 -12.209 12.987 1.00 77.12 82 LYS A N 1
ATOM 640 C CA . LYS A 1 82 ? -12.478 -12.754 14.133 1.00 77.12 82 LYS A CA 1
ATOM 641 C C . LYS A 1 82 ? -13.944 -12.349 14.028 1.00 77.12 82 LYS A C 1
ATOM 643 O O . LYS A 1 82 ? -14.306 -11.196 14.226 1.00 77.12 82 LYS A O 1
ATOM 648 N N . THR A 1 83 ? -14.807 -13.323 13.756 1.00 62.12 83 THR A N 1
ATOM 649 C CA . THR A 1 83 ? -16.231 -13.180 14.060 1.00 62.12 83 THR A CA 1
ATOM 650 C C . THR A 1 83 ? -16.330 -13.017 15.570 1.00 62.12 83 THR A C 1
ATOM 652 O O . THR A 1 83 ? -15.879 -13.904 16.294 1.00 62.12 83 THR A O 1
ATOM 655 N N . GLN A 1 84 ? -16.853 -11.889 16.052 1.00 58.62 84 GLN A N 1
ATOM 656 C CA . GLN A 1 84 ? -17.235 -11.769 17.455 1.00 58.62 84 GLN A CA 1
ATOM 657 C C . GLN A 1 84 ? -18.263 -12.875 17.724 1.00 58.62 84 GLN A C 1
ATOM 659 O O . GLN A 1 84 ? -19.416 -12.780 17.307 1.00 58.62 84 GLN A O 1
ATOM 664 N N . SER A 1 85 ? -17.819 -13.985 18.313 1.00 56.16 85 SER A N 1
ATOM 665 C CA . SER A 1 85 ? -18.724 -14.963 18.894 1.00 56.16 85 SER A CA 1
ATOM 666 C C . SER A 1 85 ? -19.257 -14.325 20.168 1.00 56.16 85 SER A C 1
ATOM 668 O O . SER A 1 85 ? -18.500 -14.168 21.128 1.00 56.16 85 SER A O 1
ATOM 670 N N . VAL A 1 86 ? -20.516 -13.895 20.116 1.00 49.12 86 VAL A N 1
ATOM 671 C CA . VAL A 1 86 ? -21.306 -13.573 21.308 1.00 49.12 86 VAL A CA 1
ATOM 672 C C . VAL A 1 86 ? -21.523 -14.850 22.110 1.00 49.12 86 VAL A C 1
ATOM 674 O O . VAL A 1 86 ? -21.819 -15.886 21.470 1.00 49.12 86 VAL A O 1
#

Sequence (86 aa):
MGNSFNYILLTALLCLFSCVAERKPDNAFAPDLLGEAVVEIRYSQFVDSLEYIPLETTDECLIGKIKDVYIGKERVFVLDGKTQSV

Secondary structure (DSSP, 8-state):
--HHHHHHHHHHHHHHHHT------TTS----SSS---S---GGGT-S----------TT---S-EEEEEE-SS-EEEEESS----

Organism: NCBI:txid1841865

Radius of gyration: 26.42 Å; chains: 1; bounding box: 44×27×83 Å

Foldseek 3Di:
DPPVVVVVVVVVVCVVVVPPPPPDPPPAQDDDPPDDDDPDDDPVRGDPDDDDDDDDADPVRDADDFPDWDDDPPDIDTDRPDDPPD

pLDDT: mean 78.36, std 10.4, range [49.12, 94.62]